Protein AF-A0A972U1V7-F1 (afdb_monomer_lite)

Sequence (76 aa):
MPSNSAETSQRQLGTNLLKRGMAEQLKGGVIMDVVTATQAKIAEDAGAVAVMALERVPADIRAQGGVARMSDPEMI

pLDDT: mean 83.75, std 10.89, range [52.38, 94.25]

Secondary structure (DSSP, 8-state):
-PPP--------TT-HHHHHHHHHHTTT--EEEESSHHHHHHHHHTT-SEEEE-SS-HHHHHHH-S---PPPGGG-

Structure (mmCIF, N/CA/C/O backbone):
data_AF-A0A972U1V7-F1
#
_entry.id   AF-A0A972U1V7-F1
#
loop_
_atom_site.group_PDB
_atom_site.id
_atom_site.type_symbol
_atom_site.label_atom_id
_atom_site.label_alt_id
_atom_site.label_comp_id
_atom_site.label_asym_id
_atom_site.label_entity_id
_atom_site.label_seq_id
_atom_site.pdbx_PDB_ins_code
_atom_site.Cartn_x
_atom_site.Cartn_y
_atom_site.Cartn_z
_atom_site.occupancy
_atom_site.B_iso_or_equiv
_atom_site.auth_seq_id
_atom_site.auth_comp_id
_atom_site.auth_asym_id
_atom_site.auth_atom_id
_atom_site.pdbx_PDB_model_num
ATOM 1 N N . MET A 1 1 ? -27.836 39.592 27.897 1.00 54.38 1 MET A N 1
ATOM 2 C CA . MET A 1 1 ? -27.693 38.484 26.933 1.00 54.38 1 MET A CA 1
ATOM 3 C C . MET A 1 1 ? -26.213 38.337 26.596 1.00 54.38 1 MET A C 1
ATOM 5 O O . MET A 1 1 ? -25.719 39.195 25.875 1.00 54.38 1 MET A O 1
ATOM 9 N N . PRO A 1 2 ? -25.466 37.368 27.152 1.00 52.38 2 PRO A N 1
ATOM 10 C CA . PRO A 1 2 ? -24.108 37.106 26.698 1.00 52.38 2 PRO A CA 1
ATOM 11 C C . PRO A 1 2 ? -24.156 36.214 25.451 1.00 52.38 2 PRO A C 1
ATOM 13 O O . PRO A 1 2 ? -24.806 35.170 25.427 1.00 52.38 2 PRO A O 1
ATOM 16 N N . SER A 1 3 ? -23.517 36.701 24.395 1.00 53.03 3 SER A N 1
ATOM 17 C CA . SER A 1 3 ? -23.347 36.077 23.088 1.00 53.03 3 SER A CA 1
ATOM 18 C C . SER A 1 3 ? -22.597 34.749 23.187 1.00 53.03 3 SER A C 1
ATOM 20 O O . SER A 1 3 ? -21.445 34.718 23.616 1.00 53.03 3 SER A O 1
ATOM 22 N N . ASN A 1 4 ? -23.244 33.671 22.748 1.00 72.69 4 ASN A N 1
ATOM 23 C CA . ASN A 1 4 ? -22.597 32.402 22.439 1.00 72.69 4 ASN A CA 1
ATOM 24 C C . ASN A 1 4 ? -22.053 32.426 20.997 1.00 72.69 4 ASN A C 1
ATOM 26 O O . ASN A 1 4 ? -22.516 33.211 20.168 1.00 72.69 4 ASN A O 1
ATOM 30 N N . SER A 1 5 ? -21.160 31.480 20.702 1.00 55.09 5 SER A N 1
ATOM 31 C CA . SER A 1 5 ? -20.703 31.018 19.379 1.00 55.09 5 SER A CA 1
ATOM 32 C C . SER A 1 5 ? -19.737 31.900 18.577 1.00 55.09 5 SER A C 1
ATOM 34 O O . SER A 1 5 ? -20.143 32.684 17.728 1.00 55.09 5 SER A O 1
ATOM 36 N N . ALA A 1 6 ? -18.434 31.652 18.759 1.00 56.66 6 ALA A N 1
ATOM 37 C CA . ALA A 1 6 ? -17.622 30.894 17.791 1.00 56.66 6 ALA A CA 1
ATOM 38 C C . ALA A 1 6 ? -16.137 30.929 18.204 1.00 56.66 6 ALA A C 1
ATOM 40 O O . ALA A 1 6 ? -15.307 31.574 17.566 1.00 56.66 6 ALA A O 1
ATOM 41 N N . GLU A 1 7 ? -15.775 30.216 19.274 1.00 56.12 7 GLU A N 1
ATOM 42 C CA . GLU A 1 7 ? -14.381 29.803 19.429 1.00 56.12 7 GLU A CA 1
ATOM 43 C C . GLU A 1 7 ? -14.101 28.766 18.341 1.00 56.12 7 GLU A C 1
ATOM 45 O O . GLU A 1 7 ? -14.490 27.600 18.440 1.00 56.12 7 GLU A O 1
ATOM 50 N N . THR A 1 8 ? -13.475 29.204 17.252 1.00 61.34 8 THR A N 1
ATOM 51 C CA . THR A 1 8 ? -12.902 28.313 16.246 1.00 61.34 8 THR A CA 1
ATOM 52 C C . THR A 1 8 ? -11.794 27.517 16.925 1.00 61.34 8 THR A C 1
ATOM 54 O O . THR A 1 8 ? -10.632 27.920 16.932 1.00 61.34 8 THR A O 1
ATOM 57 N N . SER A 1 9 ? -12.168 26.400 17.550 1.00 64.38 9 SER A N 1
ATOM 58 C CA . SER A 1 9 ? -11.241 25.404 18.069 1.00 64.38 9 SER A CA 1
ATOM 59 C C . SER A 1 9 ? -10.269 25.058 16.941 1.00 64.38 9 SER A C 1
ATOM 61 O O . SER A 1 9 ? -10.678 24.543 15.895 1.00 64.38 9 SER A O 1
ATOM 63 N N . GLN A 1 10 ? -8.998 25.440 17.095 1.00 71.19 10 GLN A N 1
ATOM 64 C CA . GLN A 1 10 ? -7.956 25.157 16.114 1.00 71.19 10 GLN A CA 1
ATOM 65 C C . GLN A 1 10 ? -7.886 23.638 15.936 1.00 71.19 10 GLN A C 1
ATOM 67 O O . GLN A 1 10 ? -7.409 22.925 16.818 1.00 71.19 10 GLN A O 1
ATOM 72 N N . ARG A 1 11 ? -8.392 23.124 14.807 1.00 77.56 11 ARG A N 1
ATOM 73 C CA . ARG A 1 11 ? -8.303 21.696 14.485 1.00 77.56 11 ARG A CA 1
ATOM 74 C C . ARG A 1 11 ? -6.829 21.332 14.364 1.00 77.56 11 ARG A C 1
ATOM 76 O O . ARG A 1 11 ? -6.183 21.661 13.374 1.00 77.56 11 ARG A O 1
ATOM 83 N N . GLN A 1 12 ? -6.297 20.660 15.377 1.00 80.81 12 GLN A N 1
ATOM 84 C CA . GLN A 1 12 ? -4.940 20.133 15.339 1.00 80.81 12 GLN A CA 1
ATOM 85 C C . GLN A 1 12 ? -4.906 18.919 14.404 1.00 80.81 12 GLN A C 1
ATOM 87 O O . GLN A 1 12 ? -5.404 17.842 14.736 1.00 80.81 12 GLN A O 1
ATOM 92 N N . LEU A 1 13 ? -4.338 19.104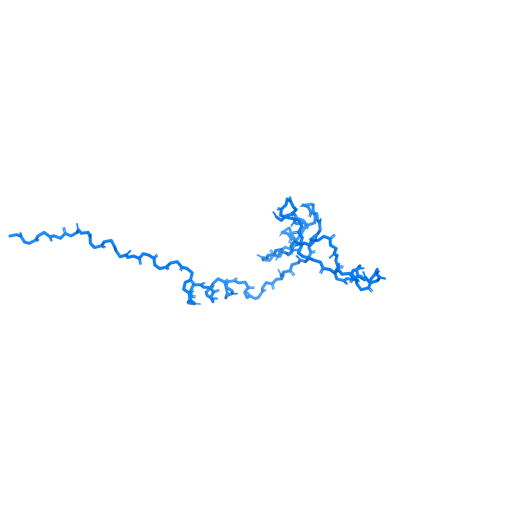 13.212 1.00 85.94 13 LEU A N 1
ATOM 93 C CA . LEU A 1 13 ? -4.113 18.035 12.240 1.00 85.94 13 LEU A CA 1
ATOM 94 C C . LEU A 1 13 ? -2.840 17.254 12.593 1.00 85.94 13 LEU A C 1
ATOM 96 O O . LEU A 1 13 ? -1.875 17.811 13.112 1.00 85.94 13 LEU A O 1
ATOM 100 N N . GLY A 1 14 ? -2.823 15.952 12.300 1.00 83.62 14 GLY A N 1
ATOM 101 C CA . GLY A 1 14 ? -1.605 15.140 12.399 1.00 83.62 14 GLY A CA 1
ATOM 102 C C . GLY A 1 14 ? -1.088 14.884 13.820 1.00 83.62 14 GLY A C 1
ATOM 103 O O . GLY A 1 14 ? 0.096 14.575 13.983 1.00 83.62 14 GLY A O 1
ATOM 104 N N . THR A 1 15 ? -1.948 14.986 14.841 1.00 91.75 15 THR A N 1
ATOM 105 C CA . THR A 1 15 ? -1.596 14.609 16.218 1.00 91.75 15 THR A CA 1
ATOM 106 C C . THR A 1 15 ? -1.190 13.133 16.295 1.00 91.75 15 THR A C 1
ATOM 108 O O . THR A 1 15 ? -1.629 12.299 15.500 1.00 91.75 15 THR A O 1
ATOM 111 N N . ASN A 1 16 ? -0.354 12.781 17.276 1.00 91.00 16 ASN A N 1
ATOM 112 C CA . ASN A 1 16 ? 0.085 11.393 17.467 1.00 91.00 16 ASN A CA 1
ATOM 113 C C . ASN A 1 16 ? -1.089 10.429 17.687 1.00 91.00 16 ASN A C 1
ATOM 115 O O . ASN A 1 16 ? -1.024 9.283 17.250 1.00 91.00 16 ASN A O 1
ATOM 119 N N . LEU A 1 17 ? -2.166 10.901 18.325 1.00 91.25 17 LEU A N 1
ATOM 120 C CA . LEU A 1 17 ? -3.388 10.123 18.508 1.00 91.25 17 LEU A CA 1
ATOM 121 C C . LEU A 1 17 ? -4.033 9.773 17.160 1.00 91.25 17 LEU A C 1
ATOM 123 O O . LEU A 1 17 ? -4.362 8.614 16.938 1.00 91.25 17 LEU A O 1
ATOM 127 N N . LEU A 1 18 ? -4.149 10.744 16.246 1.00 91.38 18 LEU A N 1
ATOM 128 C CA . LEU A 1 18 ? -4.734 10.528 14.918 1.00 91.38 18 LEU A CA 1
ATOM 129 C C . LEU A 1 18 ? -3.873 9.602 14.052 1.00 91.38 18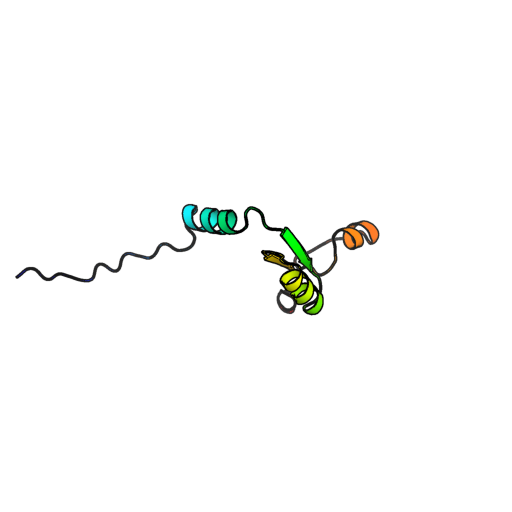 LEU A C 1
ATOM 131 O O . LEU A 1 18 ? -4.399 8.683 13.432 1.00 91.38 18 LEU A O 1
ATOM 135 N N . LYS A 1 19 ? -2.547 9.790 14.050 1.00 90.88 19 LYS A N 1
ATOM 136 C CA . LYS A 1 19 ? -1.619 8.933 13.287 1.00 90.88 19 LYS A CA 1
ATOM 137 C C . LYS A 1 19 ? -1.661 7.480 13.760 1.00 90.88 19 LYS A C 1
ATOM 139 O O . LYS A 1 19 ? -1.679 6.566 12.943 1.00 90.88 19 LYS A O 1
ATOM 144 N N . ARG A 1 20 ? -1.709 7.267 15.079 1.00 91.94 20 ARG A N 1
ATOM 145 C CA . ARG A 1 20 ? -1.870 5.927 15.658 1.00 91.94 20 ARG A CA 1
ATOM 146 C C . ARG A 1 20 ? -3.243 5.352 15.334 1.00 91.94 20 ARG A C 1
ATOM 148 O O . ARG A 1 20 ? -3.304 4.230 14.862 1.00 91.94 20 ARG A O 1
ATOM 155 N N . GLY A 1 21 ? -4.313 6.129 15.500 1.00 91.69 21 GLY A N 1
ATOM 156 C CA . GLY A 1 21 ? -5.674 5.701 15.168 1.00 91.69 21 GLY A CA 1
ATOM 157 C C . GLY A 1 21 ? -5.825 5.246 13.714 1.00 91.69 21 GLY A C 1
ATOM 158 O O . GLY A 1 21 ? -6.456 4.226 13.466 1.00 91.69 21 GLY A O 1
ATOM 159 N N . MET A 1 22 ? -5.182 5.934 12.767 1.00 90.75 22 MET A N 1
ATOM 160 C CA . MET A 1 22 ? -5.142 5.504 11.366 1.00 90.75 22 MET A CA 1
ATOM 161 C C . MET A 1 22 ? -4.434 4.150 11.197 1.00 90.75 22 MET A C 1
ATOM 163 O O . MET A 1 22 ? -4.944 3.277 10.506 1.00 90.75 22 MET A O 1
ATOM 167 N N . ALA A 1 23 ? -3.289 3.938 11.853 1.00 90.12 23 ALA A N 1
ATOM 168 C CA . ALA A 1 23 ? -2.585 2.654 11.791 1.00 90.12 23 ALA A CA 1
ATOM 169 C C . ALA A 1 23 ? -3.387 1.508 12.442 1.00 90.12 23 ALA A C 1
ATOM 171 O O . ALA A 1 23 ? -3.346 0.374 11.970 1.00 90.12 23 ALA A O 1
ATOM 172 N N . GLU A 1 24 ? -4.149 1.801 13.498 1.00 91.88 24 GLU A N 1
ATOM 173 C CA . GLU A 1 24 ? -5.037 0.839 14.160 1.00 91.88 24 GLU A CA 1
ATOM 174 C C . GLU A 1 24 ? -6.158 0.336 13.236 1.00 91.88 24 GLU A C 1
ATOM 176 O O . GLU A 1 24 ? -6.547 -0.825 13.339 1.00 91.88 24 GLU A O 1
ATOM 181 N N . GLN A 1 25 ? -6.638 1.162 12.299 1.00 91.00 25 GLN A N 1
ATOM 182 C CA . GLN A 1 25 ? -7.663 0.763 11.322 1.00 91.00 25 GLN A CA 1
ATOM 183 C C . GLN A 1 25 ? -7.167 -0.277 10.310 1.00 91.00 25 GLN A C 1
ATOM 185 O O . GLN A 1 25 ? -7.978 -0.992 9.731 1.00 91.00 25 GLN A O 1
ATOM 190 N N . LEU A 1 26 ? -5.849 -0.390 10.115 1.00 89.81 26 LEU A N 1
ATOM 191 C CA . LEU A 1 26 ? -5.241 -1.359 9.198 1.00 89.81 26 LEU A CA 1
ATOM 192 C C . LEU A 1 26 ? -4.986 -2.726 9.863 1.00 89.81 26 LEU A C 1
ATOM 194 O O . LEU A 1 26 ? -4.478 -3.649 9.222 1.00 89.81 26 LEU A O 1
ATOM 198 N N . LYS A 1 27 ? -5.300 -2.877 11.158 1.00 89.12 27 LYS A N 1
ATOM 199 C CA . LYS A 1 27 ? -5.068 -4.126 11.893 1.00 89.12 27 LYS A CA 1
ATOM 200 C C . LYS A 1 27 ? -5.935 -5.265 11.365 1.00 89.12 27 LYS A C 1
ATOM 202 O O . LYS A 1 27 ? -7.119 -5.097 11.109 1.00 89.12 27 LYS A O 1
ATOM 207 N N . GLY A 1 28 ? -5.332 -6.451 11.268 1.00 89.12 28 GLY A N 1
ATOM 208 C CA . GLY A 1 28 ? -5.998 -7.656 10.764 1.00 89.12 28 GLY A CA 1
ATOM 209 C C . GLY A 1 28 ? -6.118 -7.717 9.238 1.00 89.12 28 GLY A C 1
ATOM 210 O O . GLY A 1 28 ? -6.637 -8.700 8.722 1.00 89.12 28 GLY A O 1
ATOM 211 N N . GLY A 1 29 ? -5.625 -6.698 8.529 1.00 91.31 29 GLY A N 1
ATOM 212 C CA . GLY A 1 29 ? -5.559 -6.657 7.075 1.00 91.31 29 GLY A CA 1
ATOM 213 C C . GLY A 1 29 ? -4.232 -7.142 6.500 1.00 91.31 29 GLY A C 1
ATOM 214 O O . GLY A 1 29 ? -3.238 -7.302 7.210 1.00 91.31 29 GLY A O 1
ATOM 215 N N . VAL A 1 30 ? -4.213 -7.314 5.180 1.00 94.25 30 VAL A N 1
ATOM 216 C CA . VAL A 1 30 ? -2.989 -7.517 4.395 1.00 94.25 30 VAL A CA 1
ATOM 217 C C . VAL A 1 30 ? -2.669 -6.229 3.640 1.00 94.25 30 VAL A C 1
ATOM 219 O O . VAL A 1 30 ? -3.572 -5.596 3.092 1.00 94.25 30 VAL A O 1
ATOM 222 N N . ILE A 1 31 ? -1.389 -5.853 3.613 1.00 93.69 31 ILE A N 1
ATOM 223 C CA . ILE A 1 31 ? -0.860 -4.773 2.773 1.00 93.69 31 ILE A CA 1
ATOM 224 C C . ILE A 1 31 ? -0.023 -5.419 1.670 1.00 93.69 31 ILE A C 1
ATOM 226 O O . ILE A 1 31 ? 0.872 -6.204 1.984 1.00 93.69 31 ILE A O 1
ATOM 230 N N . MET A 1 32 ? -0.329 -5.131 0.404 1.00 92.81 32 MET A N 1
ATOM 231 C CA . MET A 1 32 ? 0.333 -5.770 -0.742 1.00 92.81 32 MET A CA 1
ATOM 232 C C . MET A 1 32 ? 1.244 -4.808 -1.505 1.00 92.81 32 MET A C 1
ATOM 234 O O . MET A 1 32 ? 0.845 -3.690 -1.821 1.00 92.81 32 MET A O 1
ATOM 238 N N . ASP A 1 33 ? 2.439 -5.284 -1.846 1.00 92.62 33 ASP A N 1
ATOM 239 C CA . ASP A 1 33 ? 3.387 -4.599 -2.724 1.00 92.62 33 ASP A CA 1
ATOM 240 C C . ASP A 1 33 ? 2.893 -4.650 -4.178 1.00 92.62 33 ASP A C 1
ATOM 242 O O . ASP A 1 33 ? 2.640 -5.731 -4.717 1.00 92.62 33 ASP A O 1
ATOM 246 N N . VAL A 1 34 ? 2.772 -3.491 -4.826 1.00 90.44 34 VAL A N 1
ATOM 247 C CA . VAL A 1 34 ? 2.298 -3.358 -6.210 1.00 90.44 34 VAL A CA 1
ATOM 248 C C . VAL A 1 34 ? 3.216 -2.441 -7.012 1.00 90.44 34 VAL A C 1
ATOM 250 O O . VAL A 1 34 ? 3.718 -1.442 -6.502 1.00 90.44 34 VAL A O 1
ATOM 253 N N . VAL A 1 35 ? 3.422 -2.779 -8.284 1.00 89.69 35 VAL A N 1
ATOM 254 C CA . VAL A 1 35 ? 4.254 -2.000 -9.220 1.00 89.69 35 VAL A CA 1
ATOM 255 C C . VAL A 1 35 ? 3.463 -1.422 -10.398 1.00 89.69 35 VAL A C 1
ATOM 257 O O . VAL A 1 35 ? 3.996 -0.665 -11.200 1.00 89.69 35 VAL A O 1
ATOM 260 N N . THR A 1 36 ? 2.182 -1.783 -10.537 1.00 89.31 36 THR A N 1
ATOM 261 C CA . THR A 1 36 ? 1.297 -1.274 -11.599 1.00 89.31 36 THR A CA 1
ATOM 262 C C . THR A 1 36 ? -0.127 -1.069 -11.089 1.00 89.31 36 THR A C 1
ATOM 264 O O . THR A 1 36 ? -0.588 -1.783 -10.197 1.00 89.31 36 THR A O 1
ATOM 267 N N . ALA A 1 37 ? -0.877 -0.165 -11.729 1.00 90.00 37 ALA A N 1
ATOM 268 C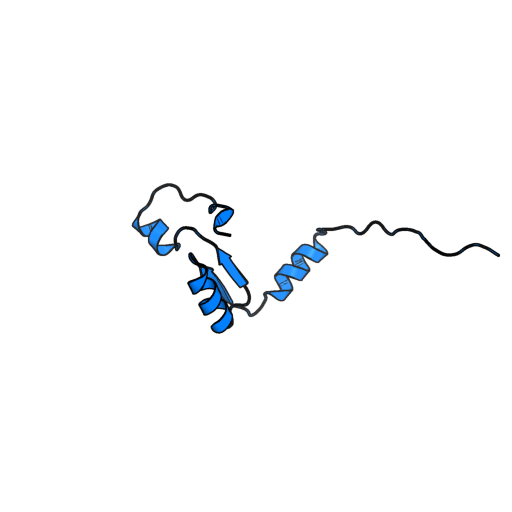 CA . ALA A 1 37 ? -2.289 0.081 -11.416 1.00 90.00 37 ALA A CA 1
ATOM 269 C C . ALA A 1 37 ? -3.171 -1.178 -11.541 1.00 90.00 37 ALA A C 1
ATOM 271 O O . ALA A 1 37 ? -4.164 -1.328 -10.833 1.00 90.00 37 ALA A O 1
ATOM 272 N N . THR A 1 38 ? -2.810 -2.111 -12.425 1.00 91.19 38 THR A N 1
ATOM 273 C CA . THR A 1 38 ? -3.522 -3.387 -12.573 1.00 91.19 38 THR A CA 1
ATOM 274 C C . THR A 1 38 ? -3.328 -4.284 -11.353 1.00 91.19 38 THR A C 1
ATOM 276 O O . THR A 1 38 ? -4.292 -4.870 -10.871 1.00 91.19 38 THR A O 1
ATOM 279 N N . GLN A 1 39 ? -2.106 -4.366 -10.818 1.00 89.44 39 GLN A N 1
ATOM 280 C CA . GLN A 1 39 ? -1.841 -5.116 -9.587 1.00 89.44 39 GLN A CA 1
ATOM 281 C C . GLN A 1 39 ? -2.548 -4.494 -8.380 1.00 89.44 39 GLN A C 1
ATOM 283 O O . GLN A 1 39 ? -3.041 -5.235 -7.538 1.00 89.44 39 GLN A O 1
ATOM 288 N N . ALA A 1 40 ? -2.659 -3.161 -8.328 1.00 90.56 40 ALA A N 1
ATOM 289 C CA . ALA A 1 40 ? -3.424 -2.473 -7.287 1.00 90.56 40 ALA A CA 1
ATOM 290 C C . ALA A 1 40 ? -4.900 -2.904 -7.275 1.00 90.56 40 ALA A C 1
ATOM 292 O O . ALA A 1 40 ? -5.422 -3.240 -6.216 1.00 90.56 40 ALA A O 1
ATOM 293 N N . LYS A 1 41 ? -5.540 -2.993 -8.451 1.00 92.88 41 LYS A N 1
ATOM 294 C CA . LYS A 1 41 ? -6.922 -3.494 -8.572 1.00 92.88 41 LYS A CA 1
ATOM 295 C C . LYS A 1 41 ? -7.054 -4.948 -8.122 1.00 92.88 41 LYS A C 1
ATOM 297 O O . LYS A 1 41 ? -7.960 -5.277 -7.375 1.00 92.88 41 LYS A O 1
ATOM 302 N N . ILE A 1 42 ? -6.114 -5.808 -8.521 1.00 92.38 42 ILE A N 1
ATOM 303 C CA . ILE A 1 42 ? -6.115 -7.220 -8.104 1.00 92.38 42 ILE A CA 1
ATOM 304 C C . ILE A 1 42 ? -5.939 -7.344 -6.583 1.00 92.38 42 ILE A C 1
ATOM 306 O O . ILE A 1 42 ? -6.560 -8.205 -5.965 1.00 92.38 42 ILE A O 1
ATOM 310 N N . ALA A 1 43 ? -5.106 -6.500 -5.970 1.00 91.50 43 ALA A N 1
ATOM 311 C CA . ALA A 1 43 ? -4.908 -6.488 -4.524 1.00 91.50 43 ALA A CA 1
ATOM 312 C C . ALA A 1 43 ? -6.171 -6.031 -3.775 1.00 91.50 43 ALA A C 1
ATOM 314 O O . ALA A 1 43 ? -6.529 -6.642 -2.769 1.00 91.50 43 ALA A O 1
ATOM 315 N N . GLU A 1 44 ? -6.864 -5.008 -4.282 1.00 91.50 44 GLU A N 1
ATOM 316 C CA . GLU A 1 44 ? -8.165 -4.568 -3.762 1.00 91.50 44 GLU A CA 1
ATOM 317 C C . GLU A 1 44 ? -9.206 -5.697 -3.852 1.00 91.50 44 GLU A C 1
ATOM 319 O O . GLU A 1 44 ? -9.816 -6.051 -2.840 1.00 91.50 44 GLU A O 1
ATOM 324 N N . ASP A 1 45 ? -9.325 -6.342 -5.017 1.00 93.06 45 ASP A N 1
ATOM 325 C CA . ASP A 1 45 ? -10.239 -7.472 -5.241 1.00 93.06 45 ASP A CA 1
ATOM 326 C C . ASP A 1 45 ? -9.909 -8.683 -4.348 1.00 93.06 45 ASP A C 1
ATOM 328 O O . ASP A 1 45 ? -10.799 -9.419 -3.918 1.00 93.06 45 ASP A O 1
ATOM 332 N N . ALA A 1 46 ? -8.627 -8.893 -4.033 1.00 91.38 46 ALA A N 1
ATOM 333 C CA . ALA A 1 46 ? -8.165 -9.943 -3.128 1.00 91.38 46 ALA A CA 1
ATOM 334 C C . ALA A 1 46 ? -8.420 -9.631 -1.638 1.00 91.38 46 ALA A C 1
ATOM 336 O O . ALA A 1 46 ? -8.162 -10.485 -0.785 1.00 91.38 46 ALA A O 1
ATOM 337 N N . GLY A 1 47 ? -8.918 -8.434 -1.308 1.00 90.62 47 GLY A N 1
ATOM 338 C CA . GLY A 1 47 ? -9.206 -8.013 0.063 1.00 90.62 47 GLY A CA 1
ATOM 339 C C . GLY A 1 47 ? -8.008 -7.415 0.804 1.00 90.62 47 GLY A C 1
ATOM 340 O O . GLY A 1 47 ? -7.961 -7.469 2.037 1.00 90.62 47 GLY A O 1
ATOM 341 N N . ALA A 1 48 ? -7.025 -6.857 0.089 1.00 91.75 48 ALA A N 1
ATOM 342 C CA . ALA A 1 48 ? -5.978 -6.059 0.718 1.00 91.75 48 ALA A CA 1
ATOM 343 C C . ALA A 1 48 ? -6.584 -4.786 1.331 1.00 91.75 48 ALA A C 1
ATOM 345 O O . AL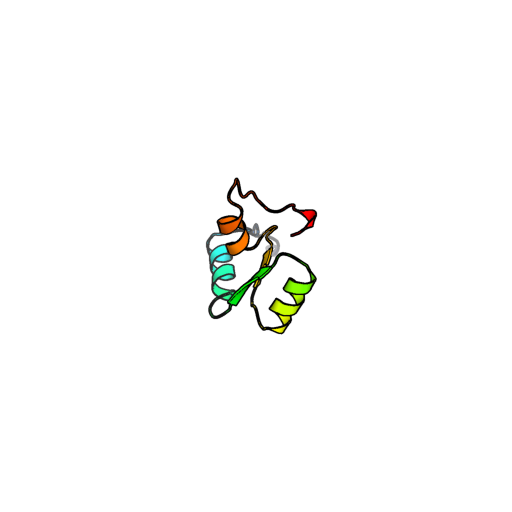A A 1 48 ? -7.349 -4.069 0.692 1.00 91.75 48 ALA A O 1
ATOM 346 N N . VAL A 1 49 ? -6.218 -4.483 2.578 1.00 91.81 49 VAL A N 1
ATOM 347 C CA . VAL A 1 49 ? -6.707 -3.285 3.289 1.00 91.81 49 VAL A CA 1
ATOM 348 C C . VAL A 1 49 ? -5.937 -2.034 2.850 1.00 91.81 49 VAL A C 1
ATOM 350 O O . VAL A 1 49 ? -6.440 -0.919 2.963 1.00 91.81 49 VAL A O 1
ATOM 353 N N . ALA A 1 50 ? -4.721 -2.214 2.327 1.00 92.19 50 ALA A N 1
ATOM 354 C CA . ALA A 1 50 ? -3.938 -1.166 1.686 1.00 92.19 50 ALA A CA 1
ATOM 355 C C . ALA A 1 50 ? -2.965 -1.757 0.651 1.00 92.19 50 ALA A C 1
ATOM 357 O O . ALA A 1 50 ? -2.668 -2.954 0.665 1.00 92.19 50 ALA A O 1
ATOM 358 N N . VAL A 1 51 ? -2.420 -0.898 -0.212 1.00 92.81 51 VAL A N 1
ATOM 359 C CA . VAL A 1 51 ? -1.365 -1.244 -1.176 1.00 92.81 51 VAL A CA 1
ATOM 360 C C . VAL A 1 51 ? -0.116 -0.397 -0.938 1.00 92.81 51 VAL A C 1
ATOM 362 O O . VAL A 1 51 ? -0.207 0.743 -0.480 1.00 92.81 51 VAL A O 1
ATOM 365 N N . MET A 1 52 ? 1.053 -0.956 -1.239 1.00 93.12 52 MET A N 1
ATOM 366 C CA . MET A 1 52 ? 2.343 -0.271 -1.206 1.00 93.12 52 MET A CA 1
ATOM 367 C C . MET A 1 52 ? 2.866 -0.135 -2.635 1.00 93.12 52 MET A C 1
ATOM 369 O O . MET A 1 52 ? 3.147 -1.137 -3.280 1.00 93.12 52 MET A O 1
ATOM 373 N N . ALA A 1 53 ? 2.972 1.095 -3.136 1.00 89.81 53 ALA A N 1
ATOM 374 C CA . ALA A 1 53 ? 3.417 1.374 -4.500 1.00 89.81 53 ALA A CA 1
ATOM 375 C C . ALA A 1 53 ? 4.953 1.424 -4.589 1.00 89.81 53 ALA A C 1
ATOM 377 O O . ALA A 1 53 ? 5.601 2.264 -3.955 1.00 89.81 53 ALA A O 1
ATOM 378 N N . LEU A 1 54 ? 5.545 0.530 -5.384 1.00 85.56 54 LEU A N 1
ATOM 379 C CA . LEU A 1 54 ? 6.995 0.432 -5.586 1.00 85.56 54 LEU A CA 1
ATOM 380 C C . LEU A 1 54 ? 7.338 0.413 -7.078 1.00 85.56 54 LEU A C 1
ATOM 382 O O . LEU A 1 54 ? 6.547 -0.031 -7.898 1.00 85.56 54 LEU A O 1
ATOM 386 N N . GLU A 1 55 ? 8.554 0.812 -7.443 1.00 78.75 55 GLU A N 1
ATOM 387 C CA . GLU A 1 55 ? 9.051 0.607 -8.817 1.00 78.75 55 GLU A CA 1
ATOM 388 C C . GLU A 1 55 ? 9.435 -0.851 -9.090 1.00 78.75 55 GLU A C 1
ATOM 390 O O . GLU A 1 55 ? 9.398 -1.317 -10.228 1.00 78.75 55 GLU A O 1
ATOM 395 N N . ARG A 1 56 ? 9.861 -1.573 -8.048 1.00 80.19 56 ARG A N 1
ATOM 396 C CA . ARG A 1 56 ? 10.332 -2.959 -8.122 1.00 80.19 56 ARG A CA 1
ATOM 397 C C . ARG A 1 56 ? 9.955 -3.709 -6.854 1.00 80.19 56 ARG A C 1
ATOM 399 O O . ARG A 1 56 ? 10.050 -3.163 -5.755 1.00 80.19 56 ARG A O 1
ATOM 406 N N . VAL A 1 57 ? 9.591 -4.979 -7.006 1.00 81.38 57 VAL A N 1
ATOM 407 C CA . VAL A 1 57 ? 9.268 -5.864 -5.880 1.00 81.38 57 VAL A CA 1
ATOM 408 C C . VAL A 1 57 ? 10.557 -6.170 -5.095 1.00 81.38 57 VAL A C 1
ATOM 410 O O . VAL A 1 57 ? 11.629 -6.275 -5.702 1.00 81.38 57 VAL A O 1
ATOM 413 N N . PRO A 1 58 ? 10.517 -6.369 -3.761 1.00 82.88 58 PRO A N 1
ATOM 414 C CA . PRO A 1 58 ? 11.717 -6.663 -2.970 1.00 82.88 58 PRO A CA 1
ATOM 415 C C . PRO A 1 58 ? 12.547 -7.854 -3.471 1.00 82.88 58 PRO A C 1
ATOM 417 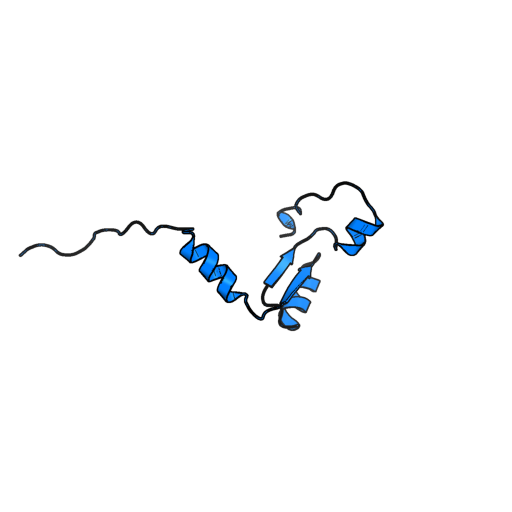O O . PRO A 1 58 ? 13.764 -7.879 -3.287 1.00 82.88 58 PRO A O 1
ATOM 420 N N . ALA A 1 59 ? 11.912 -8.842 -4.109 1.00 82.38 59 ALA A N 1
ATOM 421 C CA . ALA A 1 59 ? 12.607 -9.958 -4.749 1.00 82.38 59 ALA A CA 1
ATOM 422 C C . ALA A 1 59 ? 13.511 -9.487 -5.903 1.00 82.38 59 ALA A C 1
ATOM 424 O O . ALA A 1 59 ? 14.682 -9.865 -5.957 1.00 82.38 59 ALA A O 1
ATOM 425 N N . ASP A 1 60 ? 13.005 -8.597 -6.758 1.00 80.06 60 ASP A N 1
ATOM 426 C CA . ASP A 1 60 ? 13.744 -8.046 -7.895 1.00 80.06 60 ASP A CA 1
ATOM 427 C C . ASP A 1 60 ? 14.874 -7.122 -7.438 1.00 80.06 60 ASP A C 1
ATOM 429 O O . ASP A 1 60 ? 15.976 -7.176 -7.982 1.00 80.06 60 ASP A O 1
ATOM 433 N N . ILE A 1 61 ? 14.638 -6.324 -6.388 1.00 81.88 61 ILE A N 1
ATOM 434 C CA . ILE A 1 61 ? 15.672 -5.472 -5.778 1.00 81.88 61 ILE A CA 1
ATOM 435 C C . ILE A 1 61 ? 16.841 -6.330 -5.273 1.00 81.88 61 ILE A C 1
ATOM 437 O O . ILE A 1 61 ? 18.003 -5.987 -5.499 1.00 81.88 61 ILE A O 1
ATOM 441 N N . ARG A 1 62 ? 16.554 -7.466 -4.623 1.00 84.50 62 ARG A N 1
ATOM 442 C CA . ARG A 1 62 ? 17.595 -8.391 -4.143 1.00 84.50 62 ARG A CA 1
ATOM 443 C C . ARG A 1 62 ? 18.335 -9.084 -5.286 1.00 84.50 62 ARG A C 1
ATOM 445 O O . ARG A 1 62 ? 19.540 -9.279 -5.171 1.00 84.50 62 ARG A O 1
ATOM 452 N N . ALA A 1 63 ? 17.637 -9.452 -6.360 1.00 84.12 63 ALA A N 1
ATOM 453 C CA . ALA A 1 63 ? 18.226 -10.158 -7.496 1.00 84.12 63 ALA A CA 1
ATOM 454 C C . ALA A 1 63 ? 19.111 -9.255 -8.372 1.00 84.12 63 ALA A C 1
ATOM 456 O O . ALA A 1 63 ? 20.176 -9.676 -8.815 1.00 84.12 63 ALA A O 1
ATOM 457 N N . GLN A 1 64 ? 18.677 -8.018 -8.621 1.00 79.56 64 GLN A N 1
ATOM 458 C CA . GLN A 1 64 ? 19.382 -7.070 -9.491 1.00 79.56 64 GLN A CA 1
ATOM 459 C C . GLN A 1 64 ? 20.481 -6.294 -8.751 1.00 79.56 64 GLN A C 1
ATOM 461 O O . GLN A 1 64 ? 21.421 -5.804 -9.377 1.00 79.56 64 GLN A O 1
ATOM 466 N N . GLY A 1 65 ? 20.369 -6.170 -7.425 1.00 79.19 65 GLY A N 1
ATOM 467 C CA . GLY A 1 65 ? 21.253 -5.327 -6.629 1.00 79.19 65 GLY A CA 1
ATOM 468 C C . GLY A 1 65 ? 21.130 -3.836 -6.976 1.00 79.19 65 GLY A C 1
ATOM 469 O O . GLY A 1 65 ? 20.178 -3.381 -7.616 1.00 79.19 65 GLY A O 1
ATOM 470 N N . GLY A 1 66 ? 22.110 -3.047 -6.530 1.00 81.38 66 GLY A N 1
ATOM 471 C CA . GLY A 1 66 ? 22.157 -1.599 -6.754 1.00 81.38 66 GLY A CA 1
ATOM 472 C C . GLY A 1 66 ? 21.424 -0.774 -5.690 1.00 81.38 66 GLY A C 1
ATOM 473 O O . GLY A 1 66 ? 21.120 -1.250 -4.599 1.00 81.38 66 GLY A O 1
ATOM 474 N N . VAL A 1 67 ? 21.186 0.505 -5.995 1.00 81.75 67 VAL A N 1
ATOM 475 C CA . VAL A 1 67 ? 20.576 1.468 -5.063 1.00 81.75 67 VAL A CA 1
ATOM 476 C C . VAL A 1 67 ? 19.069 1.538 -5.302 1.00 81.75 67 VAL A C 1
ATOM 478 O O . VAL A 1 67 ? 18.630 1.970 -6.368 1.00 81.75 67 VAL A O 1
ATOM 481 N N . ALA A 1 68 ? 18.276 1.141 -4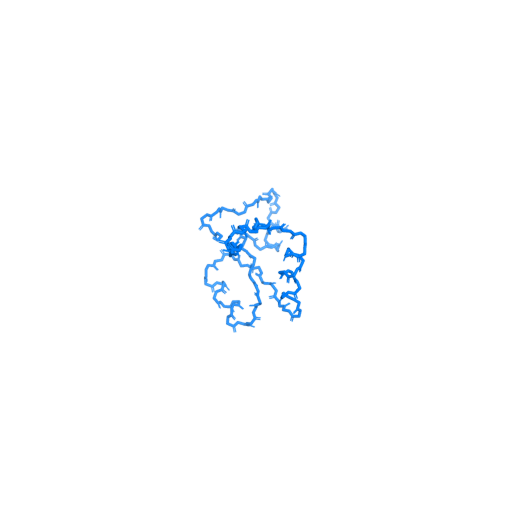.306 1.00 83.25 68 ALA A N 1
ATOM 482 C CA . ALA A 1 68 ? 16.833 1.367 -4.291 1.00 83.25 68 ALA A CA 1
ATOM 483 C C . ALA A 1 68 ? 16.530 2.778 -3.760 1.00 83.25 68 ALA A C 1
ATOM 485 O O . ALA A 1 68 ? 17.078 3.188 -2.735 1.00 83.25 68 ALA A O 1
ATOM 486 N N . ARG A 1 69 ? 15.683 3.525 -4.472 1.00 86.94 69 ARG A N 1
ATOM 487 C CA . ARG A 1 69 ? 15.225 4.869 -4.089 1.00 86.94 69 ARG A CA 1
ATOM 488 C C . ARG A 1 69 ? 13.715 4.858 -3.848 1.00 86.94 69 ARG A C 1
ATOM 490 O O . ARG A 1 69 ? 13.071 3.825 -4.006 1.00 86.94 69 ARG A O 1
ATOM 497 N N . MET A 1 70 ? 13.181 6.006 -3.436 1.00 86.81 70 MET A N 1
ATOM 498 C CA . MET A 1 70 ? 11.739 6.250 -3.433 1.00 86.81 70 MET A CA 1
ATOM 499 C C . MET A 1 70 ? 11.195 6.144 -4.861 1.00 86.81 70 MET A C 1
ATOM 501 O O . MET A 1 70 ? 11.877 6.584 -5.786 1.00 86.81 70 MET A O 1
ATOM 505 N N . SER A 1 71 ? 9.995 5.583 -5.008 1.00 82.81 71 SER A N 1
ATOM 506 C CA . SER A 1 71 ? 9.294 5.513 -6.290 1.00 82.81 71 SER A CA 1
ATOM 507 C C . SER A 1 71 ? 8.986 6.902 -6.841 1.00 82.81 71 SER A C 1
ATOM 509 O O . SER A 1 71 ? 8.751 7.838 -6.067 1.00 82.81 71 SER A O 1
ATOM 511 N N . ASP A 1 72 ? 8.956 7.019 -8.166 1.00 83.12 72 ASP A N 1
ATOM 512 C CA . ASP A 1 72 ? 8.467 8.219 -8.845 1.00 83.12 72 ASP A CA 1
ATOM 513 C C . ASP A 1 72 ? 7.046 8.600 -8.361 1.00 83.12 72 ASP A C 1
ATOM 515 O O . ASP A 1 72 ? 6.159 7.739 -8.366 1.00 83.12 72 ASP A O 1
ATOM 519 N N . PRO A 1 73 ? 6.800 9.860 -7.944 1.00 83.75 73 PRO A N 1
ATOM 520 C CA . PRO A 1 73 ? 5.470 10.336 -7.570 1.00 83.75 73 PRO A CA 1
ATOM 521 C C . PRO A 1 73 ? 4.381 10.119 -8.625 1.00 83.75 73 PRO A C 1
ATOM 523 O O . PRO A 1 73 ? 3.222 9.998 -8.247 1.00 83.75 73 PRO A O 1
ATOM 526 N N . GLU A 1 74 ? 4.714 10.067 -9.918 1.00 82.31 74 GLU A N 1
ATOM 527 C CA . GLU A 1 74 ? 3.724 9.793 -10.973 1.00 82.31 74 GLU A CA 1
ATOM 528 C C . GLU A 1 74 ? 3.217 8.339 -10.959 1.00 82.31 74 GLU A C 1
ATOM 530 O O . GLU A 1 74 ? 2.175 8.043 -11.545 1.00 82.31 74 GLU A O 1
ATOM 535 N N . MET A 1 75 ? 3.930 7.429 -10.285 1.00 73.06 75 MET A N 1
ATOM 536 C CA . MET A 1 75 ? 3.541 6.023 -10.132 1.00 73.06 75 MET A CA 1
ATOM 537 C C . MET A 1 75 ? 2.773 5.719 -8.836 1.00 73.06 75 MET A C 1
ATOM 539 O O . MET A 1 75 ? 2.264 4.603 -8.705 1.00 73.06 75 MET A O 1
ATOM 543 N N . ILE A 1 76 ? 2.726 6.655 -7.878 1.00 72.00 76 ILE A N 1
ATOM 544 C CA . ILE A 1 76 ? 2.130 6.464 -6.540 1.00 72.00 76 ILE A CA 1
ATOM 545 C C . ILE A 1 76 ? 0.653 6.863 -6.528 1.00 72.00 76 ILE A C 1
ATOM 547 O O . ILE A 1 76 ? 0.324 7.965 -7.019 1.00 72.00 76 ILE A O 1
#

Radius of gyration: 20.17 Å; chains: 1; bounding box: 50×49×40 Å

Foldseek 3Di:
DDDDDDPPPPPDPPDPVVVVVVVVVQPPFAEEEDAAPVVVVVCVVVGGPYYDHAVDDPVVCVVVPDDGDDDDPVRD